Protein AF-A0A5I4AJ35-F1 (afdb_monomer_lite)

pLDDT: mean 88.19, std 8.33, range [56.94, 96.25]

Structure (mmCIF, N/CA/C/O backbone):
data_AF-A0A5I4AJ35-F1
#
_entry.id   AF-A0A5I4AJ35-F1
#
loop_
_atom_site.group_PDB
_atom_site.id
_atom_site.type_symbol
_atom_site.label_atom_id
_atom_site.label_alt_id
_atom_site.label_comp_id
_atom_site.label_asym_id
_atom_site.label_entity_id
_atom_site.label_seq_id
_atom_site.pdbx_PDB_ins_code
_atom_site.Cartn_x
_atom_site.Cartn_y
_atom_site.Cartn_z
_atom_site.occupancy
_atom_site.B_iso_or_equiv
_atom_site.auth_seq_id
_atom_site.auth_comp_id
_atom_site.auth_asym_id
_atom_site.auth_atom_id
_atom_site.pdbx_PDB_model_num
ATOM 1 N N . MET A 1 1 ? -23.442 -4.499 33.205 1.00 60.78 1 MET A N 1
ATOM 2 C CA . MET A 1 1 ? -22.347 -4.295 32.232 1.00 60.78 1 MET A CA 1
ATOM 3 C C . MET A 1 1 ? -21.844 -5.671 31.850 1.00 60.78 1 MET A C 1
ATOM 5 O O . MET A 1 1 ? -21.477 -6.418 32.746 1.00 60.78 1 MET A O 1
ATOM 9 N N . GLU A 1 2 ? -21.926 -6.041 30.575 1.00 73.88 2 GLU A N 1
ATOM 10 C CA . GLU A 1 2 ? -21.460 -7.349 30.102 1.00 73.88 2 GLU A CA 1
ATOM 11 C C . GLU A 1 2 ? -19.947 -7.489 30.340 1.00 73.88 2 GLU A C 1
ATOM 13 O O . GLU A 1 2 ? -19.214 -6.501 30.244 1.00 73.88 2 GLU A O 1
ATOM 18 N N . ALA A 1 3 ? -19.476 -8.694 30.680 1.00 74.56 3 ALA A N 1
ATOM 19 C CA . ALA A 1 3 ? -18.090 -8.955 31.090 1.00 74.56 3 ALA A CA 1
ATOM 20 C C . ALA A 1 3 ? -17.041 -8.422 30.091 1.00 74.56 3 ALA A C 1
ATOM 22 O O . ALA A 1 3 ? -15.977 -7.951 30.495 1.00 74.56 3 ALA A O 1
ATOM 23 N N . TYR A 1 4 ? -17.380 -8.413 28.799 1.00 72.06 4 TYR A N 1
ATOM 24 C CA . TYR A 1 4 ? -16.558 -7.841 27.734 1.00 72.06 4 TYR A CA 1
ATOM 25 C C . TYR A 1 4 ? -16.294 -6.337 27.926 1.00 72.06 4 TYR A C 1
ATOM 27 O O . TYR A 1 4 ? -15.150 -5.892 27.855 1.00 72.06 4 TYR A O 1
ATOM 35 N N . GLY A 1 5 ? -17.328 -5.558 28.259 1.00 76.31 5 GLY A N 1
ATOM 36 C CA . GLY A 1 5 ? -17.201 -4.115 28.491 1.00 76.31 5 GLY A CA 1
ATOM 37 C C . GLY A 1 5 ? -16.409 -3.765 29.756 1.00 76.31 5 GLY A C 1
ATOM 38 O O . GLY A 1 5 ? -15.786 -2.706 29.826 1.00 76.31 5 GLY A O 1
ATOM 39 N N . ILE A 1 6 ? -16.394 -4.663 30.748 1.00 80.50 6 ILE A N 1
ATOM 40 C CA . ILE A 1 6 ? -15.582 -4.517 31.965 1.00 80.50 6 ILE A CA 1
ATOM 41 C C . ILE A 1 6 ? -14.099 -4.735 31.639 1.00 80.50 6 ILE A C 1
ATOM 43 O O . ILE A 1 6 ? -13.262 -3.932 32.048 1.00 80.50 6 ILE A O 1
ATOM 47 N N . LEU A 1 7 ? -13.771 -5.770 30.858 1.00 84.12 7 LEU A N 1
ATOM 48 C CA . LEU A 1 7 ? -12.395 -6.072 30.460 1.00 84.12 7 LEU A CA 1
ATOM 49 C C . LEU A 1 7 ? -11.767 -4.924 29.657 1.00 84.12 7 LEU A C 1
ATOM 51 O O . LEU A 1 7 ? -10.677 -4.467 29.991 1.00 84.12 7 LEU A O 1
ATOM 55 N N . THR A 1 8 ? -12.465 -4.411 28.641 1.00 86.25 8 THR A N 1
ATOM 56 C CA . THR A 1 8 ? -11.938 -3.328 27.796 1.00 86.25 8 THR A CA 1
ATOM 57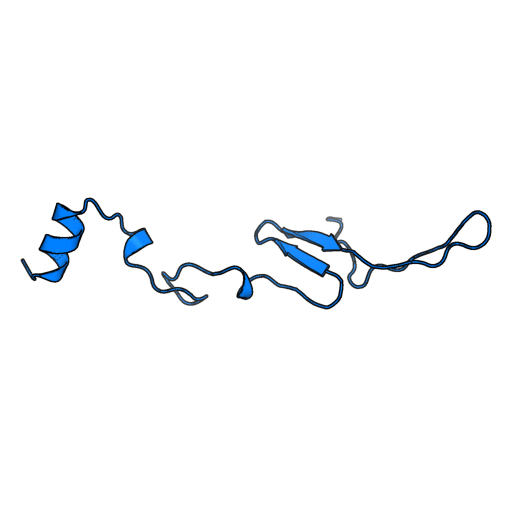 C C . THR A 1 8 ? -11.716 -2.039 28.583 1.00 86.25 8 THR A C 1
ATOM 59 O O . THR A 1 8 ? -10.722 -1.355 28.361 1.00 86.25 8 THR A O 1
ATOM 62 N N . LYS A 1 9 ? -12.604 -1.724 29.538 1.00 84.50 9 LYS A N 1
ATOM 63 C CA . LYS A 1 9 ? -12.471 -0.544 30.403 1.00 84.50 9 LYS A CA 1
ATOM 64 C C . LYS A 1 9 ? -11.311 -0.687 31.388 1.00 84.50 9 LYS A C 1
ATOM 66 O O . LYS A 1 9 ? -10.525 0.244 31.527 1.00 84.50 9 LYS A O 1
ATOM 71 N N . ASN A 1 10 ? -11.186 -1.844 32.040 1.00 88.62 10 ASN A N 1
ATOM 72 C CA . ASN A 1 10 ? -10.127 -2.105 33.019 1.00 88.62 10 ASN A CA 1
ATOM 73 C C . ASN A 1 10 ? -8.731 -2.114 32.381 1.00 88.62 10 ASN A C 1
ATOM 75 O O . ASN A 1 10 ? -7.767 -1.705 33.017 1.00 88.62 10 ASN A O 1
ATOM 79 N N . LEU A 1 11 ? -8.635 -2.556 31.125 1.00 91.19 11 LEU A N 1
ATOM 80 C CA . LEU A 1 11 ? -7.396 -2.560 30.346 1.00 91.19 11 LEU A CA 1
ATOM 81 C C . LEU A 1 11 ?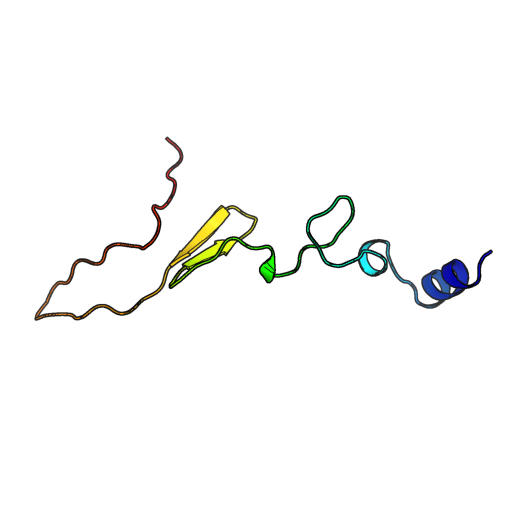 -7.136 -1.241 29.594 1.00 91.19 11 LEU A C 1
ATOM 83 O O . LEU A 1 11 ? -6.115 -1.123 28.923 1.00 91.19 11 LEU A O 1
ATOM 87 N N . GLY A 1 12 ? -8.045 -0.261 29.666 1.00 92.38 12 GLY A N 1
ATOM 88 C CA . GLY A 1 12 ? -7.903 1.017 28.960 1.00 92.38 12 GLY A CA 1
ATOM 89 C C . GLY A 1 12 ? -7.891 0.890 27.431 1.00 92.38 12 GLY A C 1
ATOM 90 O O . GLY A 1 12 ? -7.249 1.688 26.751 1.00 92.38 12 GLY A O 1
ATOM 91 N N . LEU A 1 13 ? -8.569 -0.118 26.873 1.00 92.69 13 LEU A N 1
ATOM 92 C CA . LEU A 1 13 ? -8.583 -0.373 25.433 1.00 92.69 13 LEU A CA 1
ATOM 93 C C . LEU A 1 13 ? -9.490 0.624 24.701 1.00 92.69 13 LEU A C 1
ATOM 95 O O . LEU A 1 13 ? -10.673 0.757 25.016 1.00 92.69 13 LEU A O 1
ATOM 99 N N . GLY A 1 14 ? -8.938 1.286 23.683 1.00 90.56 14 GLY A N 1
ATOM 100 C CA . GLY A 1 14 ? -9.692 2.157 22.780 1.00 90.56 14 GLY A CA 1
ATOM 101 C C . GLY A 1 14 ? -10.475 1.393 21.704 1.00 90.56 14 GLY A C 1
ATOM 102 O O . GLY A 1 14 ? -10.309 0.188 21.518 1.00 90.56 14 GLY A O 1
ATOM 103 N N . GLU A 1 15 ? -11.297 2.112 20.934 1.00 91.06 15 GLU A N 1
ATOM 104 C CA . GLU A 1 15 ? -12.168 1.528 19.898 1.00 91.06 15 GLU A CA 1
ATOM 105 C C . GLU A 1 15 ? -11.418 0.724 18.829 1.00 91.06 15 GLU A C 1
ATOM 107 O O . GLU A 1 15 ? -11.916 -0.302 18.373 1.00 91.06 15 GLU A O 1
ATOM 112 N N . ALA A 1 16 ? -10.206 1.146 18.456 1.00 92.31 16 ALA A N 1
ATOM 113 C CA . ALA A 1 16 ? -9.388 0.448 17.465 1.00 92.31 16 ALA A CA 1
ATOM 114 C C . ALA A 1 16 ? -8.994 -0.971 17.911 1.00 92.31 16 ALA A C 1
ATOM 116 O O . ALA A 1 16 ? -9.021 -1.890 17.100 1.00 92.31 16 ALA A O 1
ATOM 117 N N . ALA A 1 17 ? -8.705 -1.176 19.201 1.00 91.75 17 ALA A N 1
ATOM 118 C CA . ALA A 1 17 ? -8.274 -2.472 19.737 1.00 91.75 17 ALA A CA 1
ATOM 119 C C . ALA A 1 17 ? -9.370 -3.554 19.683 1.00 91.75 17 ALA A C 1
ATOM 121 O O . ALA A 1 17 ? -9.090 -4.728 19.901 1.00 91.75 17 ALA A O 1
ATOM 122 N N . LYS A 1 18 ? -10.618 -3.160 19.402 1.00 90.00 18 LYS A N 1
ATOM 123 C CA . LYS A 1 18 ? -11.778 -4.051 19.289 1.00 90.00 18 LYS A CA 1
ATOM 124 C C . LYS A 1 18 ? -12.129 -4.397 17.837 1.00 90.00 18 LYS A C 1
ATOM 126 O O . LYS A 1 18 ? -13.057 -5.168 17.611 1.00 90.00 18 LYS A O 1
ATOM 131 N N . ARG A 1 19 ? -11.452 -3.798 16.851 1.00 95.00 19 ARG A N 1
ATOM 132 C CA . ARG A 1 19 ? -11.766 -3.978 15.426 1.00 95.00 19 ARG A CA 1
ATOM 133 C C . ARG A 1 19 ? -11.068 -5.213 14.866 1.00 95.00 19 ARG A C 1
ATOM 135 O O . ARG A 1 19 ? -9.898 -5.454 15.145 1.00 95.00 19 ARG A O 1
ATOM 142 N N . ASN A 1 20 ? -11.785 -5.956 14.027 1.00 95.56 20 ASN A N 1
ATOM 143 C CA . ASN A 1 20 ? -11.216 -7.075 13.281 1.00 95.56 20 ASN A CA 1
ATOM 144 C C . ASN A 1 20 ? -10.260 -6.573 12.191 1.00 95.56 20 ASN A C 1
ATOM 146 O O . ASN A 1 20 ? -10.447 -5.480 11.648 1.00 95.56 20 ASN A O 1
ATOM 150 N N . VAL A 1 21 ? -9.276 -7.403 11.845 1.00 95.88 21 VAL A N 1
ATOM 151 C CA . VAL A 1 21 ? -8.409 -7.166 10.687 1.00 95.88 21 VAL A CA 1
ATOM 152 C C . VAL A 1 21 ? -9.177 -7.471 9.397 1.00 95.88 21 VAL A C 1
ATOM 154 O O . VAL A 1 21 ? -9.841 -8.504 9.310 1.00 95.88 21 VAL A O 1
ATOM 157 N N . GLY A 1 22 ? -9.102 -6.572 8.413 1.00 94.50 22 GLY A N 1
ATOM 158 C CA . GLY A 1 22 ? -9.726 -6.727 7.094 1.00 94.50 22 GLY A CA 1
ATOM 159 C C . GLY A 1 22 ? -10.102 -5.393 6.438 1.00 94.50 22 GLY A C 1
ATOM 160 O O . GLY A 1 22 ? -9.781 -4.321 6.950 1.00 94.50 22 GLY A O 1
ATOM 161 N N . THR A 1 23 ? -10.778 -5.455 5.288 1.00 93.44 23 THR A N 1
ATOM 162 C CA . THR A 1 23 ? -11.143 -4.282 4.465 1.00 93.44 23 THR A CA 1
ATOM 163 C C . THR A 1 23 ? -12.635 -3.934 4.497 1.00 93.44 23 THR A C 1
ATOM 165 O O . THR A 1 23 ? -13.079 -3.069 3.744 1.00 93.44 23 THR A O 1
ATOM 168 N N . GLY A 1 24 ? -13.426 -4.625 5.319 1.00 94.50 24 GLY A N 1
ATOM 169 C CA . GLY A 1 24 ? -14.842 -4.338 5.525 1.00 94.50 24 GLY A CA 1
ATOM 170 C C . GLY A 1 24 ? -15.080 -3.075 6.355 1.00 94.50 24 GLY A C 1
ATOM 171 O O . GLY A 1 24 ? -14.159 -2.472 6.912 1.00 94.50 24 GLY A O 1
ATOM 172 N N . GLU A 1 25 ? -16.346 -2.676 6.462 1.00 95.81 25 GLU A N 1
ATOM 173 C CA . GLU A 1 25 ? -16.736 -1.527 7.278 1.00 95.81 25 GLU A CA 1
ATOM 174 C C . GLU A 1 25 ? -16.284 -1.709 8.740 1.00 95.81 25 GLU A C 1
ATOM 176 O O . GLU A 1 25 ? -16.429 -2.782 9.325 1.00 95.81 25 GLU A O 1
ATOM 181 N N . ASN A 1 26 ? -15.720 -0.652 9.334 1.00 94.56 26 ASN A N 1
ATOM 182 C CA . ASN A 1 26 ? -15.199 -0.642 10.707 1.00 94.56 26 ASN A CA 1
ATOM 183 C C . ASN A 1 26 ? -14.077 -1.662 11.010 1.00 94.56 26 ASN A C 1
ATOM 185 O O . ASN A 1 26 ? -13.787 -1.908 12.182 1.00 94.56 26 ASN A O 1
ATOM 189 N N . GLN A 1 27 ? -13.398 -2.207 9.996 1.00 95.94 27 GLN A N 1
ATOM 190 C CA . GLN A 1 27 ? -12.195 -3.031 10.165 1.00 95.94 27 GLN A CA 1
ATOM 191 C C . GLN A 1 27 ? -10.902 -2.203 10.098 1.00 95.94 27 GLN A C 1
ATOM 193 O O . GLN A 1 27 ? -10.904 -1.037 9.694 1.00 95.94 27 GLN A O 1
ATOM 198 N N . ILE A 1 28 ? -9.793 -2.798 10.545 1.00 94.81 28 ILE A N 1
ATOM 199 C CA . ILE A 1 28 ? -8.442 -2.245 10.380 1.00 94.81 28 ILE A CA 1
ATOM 200 C C . ILE A 1 28 ? -7.733 -3.072 9.298 1.00 94.81 28 ILE A C 1
ATOM 202 O O . ILE A 1 28 ? -7.537 -4.269 9.506 1.00 94.81 28 ILE A O 1
ATOM 206 N N . PRO A 1 29 ? -7.340 -2.484 8.157 1.00 93.69 29 PRO A N 1
ATOM 207 C CA . PRO A 1 29 ? -6.634 -3.229 7.123 1.00 93.69 29 PRO A CA 1
ATOM 208 C C . PRO A 1 29 ? -5.233 -3.610 7.603 1.00 93.69 29 PRO A C 1
ATOM 210 O O . PRO A 1 29 ? -4.534 -2.801 8.219 1.00 93.69 29 PRO A O 1
ATOM 213 N N . ASP A 1 30 ? -4.809 -4.832 7.294 1.00 93.94 30 ASP A N 1
ATOM 214 C CA . ASP A 1 30 ? -3.404 -5.214 7.408 1.00 93.94 30 ASP A CA 1
ATOM 215 C C . ASP A 1 30 ? -2.622 -4.836 6.140 1.00 93.94 30 ASP A C 1
ATOM 217 O O . ASP A 1 30 ? -3.153 -4.288 5.170 1.00 93.94 30 ASP A O 1
ATOM 221 N N . MET A 1 31 ? -1.330 -5.156 6.135 1.00 90.31 31 MET A N 1
ATOM 222 C CA . MET A 1 31 ? -0.453 -4.871 5.002 1.00 90.31 31 MET A CA 1
ATOM 223 C C . MET A 1 31 ? -0.799 -5.689 3.746 1.00 90.31 31 MET A C 1
ATOM 225 O O . MET A 1 31 ? -0.462 -5.259 2.646 1.00 90.31 31 MET A O 1
ATOM 229 N N . THR A 1 32 ? -1.502 -6.824 3.872 1.00 88.81 32 THR A N 1
ATOM 230 C CA . THR A 1 32 ? -1.957 -7.619 2.713 1.00 88.81 32 THR A CA 1
ATOM 231 C C . THR A 1 32 ? -3.073 -6.922 1.940 1.00 88.81 32 THR A C 1
ATOM 233 O O . THR A 1 32 ? -3.278 -7.189 0.759 1.00 88.81 32 THR A O 1
ATOM 236 N N . SER A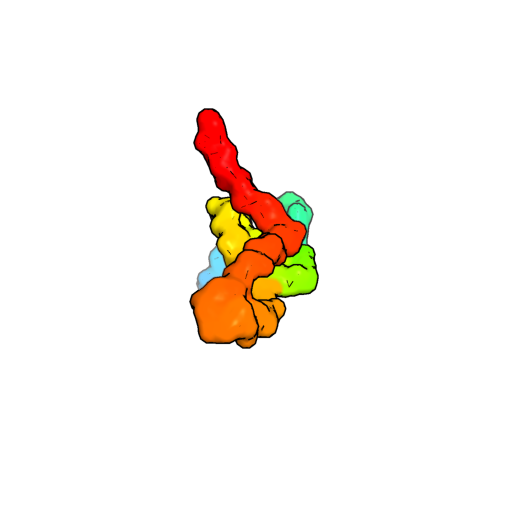 1 33 ? -3.744 -5.963 2.580 1.00 91.00 33 SER A N 1
ATOM 237 C CA . SER A 1 33 ? -4.757 -5.117 1.950 1.00 91.00 33 SER A CA 1
ATOM 238 C C . SER A 1 33 ? -4.155 -4.056 1.016 1.00 91.00 33 SER A C 1
ATOM 240 O O . SER A 1 33 ? -4.892 -3.346 0.329 1.00 91.00 33 SER A O 1
ATOM 242 N N . PHE A 1 34 ? -2.828 -3.888 0.999 1.00 92.25 34 PHE A N 1
ATOM 243 C CA . PHE A 1 34 ? -2.168 -2.913 0.133 1.00 92.25 34 PHE A CA 1
ATOM 244 C C . PHE A 1 34 ? -1.978 -3.499 -1.266 1.00 92.25 34 PHE A C 1
ATOM 246 O O . PHE A 1 34 ? -1.525 -4.632 -1.432 1.00 92.25 34 PHE A O 1
ATOM 253 N N . ALA A 1 35 ? -2.280 -2.702 -2.294 1.00 93.25 35 ALA A N 1
ATOM 254 C CA . ALA A 1 35 ? -2.057 -3.119 -3.672 1.00 93.25 35 ALA A CA 1
ATOM 255 C C . ALA A 1 35 ? -0.559 -3.373 -3.900 1.00 93.25 35 ALA A C 1
ATOM 257 O O . ALA A 1 35 ? 0.279 -2.511 -3.626 1.00 93.25 35 ALA A O 1
ATOM 258 N N . SER A 1 36 ? -0.225 -4.560 -4.387 1.00 95.06 36 SER A N 1
ATOM 259 C CA . SER A 1 36 ? 1.149 -5.005 -4.591 1.00 95.06 36 SER A CA 1
ATOM 260 C C . SER A 1 36 ? 1.222 -6.025 -5.720 1.00 95.06 36 SER A C 1
ATOM 262 O O . SER A 1 36 ? 0.203 -6.543 -6.182 1.00 95.06 36 SER A O 1
ATOM 264 N N . GLY A 1 37 ? 2.438 -6.286 -6.183 1.00 94.69 37 GLY A N 1
ATOM 265 C CA . GLY A 1 37 ? 2.740 -7.317 -7.162 1.00 94.69 37 GLY A CA 1
ATOM 266 C C . GLY A 1 37 ? 4.246 -7.484 -7.311 1.00 94.69 37 GLY A C 1
ATOM 267 O O . GLY A 1 37 ? 5.031 -6.921 -6.544 1.00 94.69 37 GLY A O 1
ATOM 268 N N . ASP A 1 38 ? 4.665 -8.247 -8.313 1.00 94.81 38 ASP A N 1
ATOM 269 C CA . ASP A 1 38 ? 6.083 -8.521 -8.527 1.00 94.81 38 ASP A CA 1
ATOM 270 C C . ASP A 1 38 ? 6.874 -7.231 -8.783 1.00 94.81 38 ASP A C 1
ATOM 272 O O . ASP A 1 38 ? 6.685 -6.529 -9.781 1.00 94.81 38 ASP A O 1
ATOM 276 N N . GLY A 1 39 ? 7.775 -6.913 -7.850 1.00 94.31 39 GLY A N 1
ATOM 277 C CA . GLY A 1 39 ? 8.641 -5.740 -7.932 1.00 94.31 39 GLY A CA 1
ATOM 278 C C . GLY A 1 39 ? 7.955 -4.409 -7.621 1.00 94.31 39 GLY A C 1
ATOM 279 O O . GLY A 1 39 ? 8.517 -3.364 -7.948 1.00 94.31 39 GLY A O 1
ATOM 280 N N . TRP A 1 40 ? 6.767 -4.393 -7.005 1.00 96.06 40 TRP A N 1
ATOM 281 C CA . TRP A 1 40 ? 6.138 -3.136 -6.593 1.00 96.06 40 TRP A CA 1
ATOM 282 C C . TRP A 1 40 ? 5.137 -3.268 -5.438 1.00 96.06 40 TRP A C 1
ATOM 284 O O . TRP A 1 40 ? 4.510 -4.300 -5.216 1.00 96.06 40 TRP A O 1
ATOM 294 N N . MET A 1 41 ? 4.933 -2.157 -4.731 1.00 95.38 41 MET A N 1
ATOM 295 C CA . MET A 1 41 ? 3.822 -1.973 -3.797 1.00 95.38 41 MET A CA 1
ATOM 296 C C . MET A 1 41 ? 3.307 -0.533 -3.829 1.00 95.38 41 MET A C 1
ATOM 298 O O . MET A 1 41 ? 4.056 0.407 -4.115 1.00 95.38 41 MET A O 1
ATOM 302 N N . LYS A 1 42 ? 2.023 -0.349 -3.514 1.00 94.31 42 LYS A N 1
ATOM 303 C CA . LYS A 1 42 ? 1.361 0.952 -3.413 1.00 94.31 42 LYS A CA 1
ATOM 304 C C . LYS A 1 42 ? 0.826 1.162 -2.003 1.00 94.31 42 LYS A C 1
ATOM 306 O O . LYS A 1 42 ? -0.006 0.405 -1.511 1.00 94.31 42 LYS A O 1
ATOM 311 N N . LEU A 1 43 ? 1.288 2.234 -1.372 1.00 92.12 43 LEU A N 1
ATOM 312 C CA . LEU A 1 43 ? 0.830 2.648 -0.056 1.00 92.12 43 LEU A CA 1
ATOM 313 C C . LEU A 1 43 ? -0.592 3.233 -0.133 1.00 92.12 43 LEU A C 1
ATOM 315 O O . LEU A 1 43 ? -0.952 3.834 -1.152 1.00 92.12 43 LEU A O 1
ATOM 319 N N . PRO A 1 44 ? -1.379 3.163 0.958 1.00 89.81 44 PRO A N 1
ATOM 320 C CA . PRO A 1 44 ? -2.729 3.736 1.011 1.00 89.81 44 PRO A CA 1
ATOM 321 C C . PRO A 1 44 ? -2.790 5.239 0.702 1.00 89.81 44 PRO A C 1
ATOM 323 O O . PRO A 1 44 ? -3.798 5.733 0.213 1.00 89.81 44 PRO A O 1
ATOM 326 N N . ASN A 1 45 ? -1.694 5.970 0.930 1.00 90.81 45 ASN A N 1
ATOM 327 C CA . ASN A 1 45 ? -1.567 7.392 0.585 1.00 90.81 45 ASN A CA 1
ATOM 328 C C . ASN A 1 45 ? -1.229 7.647 -0.900 1.00 90.81 45 ASN A C 1
ATOM 330 O O . ASN A 1 45 ? -0.873 8.765 -1.269 1.00 90.81 45 ASN A O 1
ATOM 334 N N . GLY A 1 46 ? -1.275 6.613 -1.742 1.00 90.00 46 GLY A N 1
ATOM 335 C CA . GLY A 1 46 ? -1.041 6.696 -3.180 1.00 90.00 46 GLY A CA 1
ATOM 336 C C . GLY A 1 46 ? 0.423 6.622 -3.614 1.00 90.00 46 GLY A C 1
ATOM 337 O O . GLY A 1 46 ? 0.672 6.541 -4.816 1.00 90.00 46 GLY A O 1
ATOM 338 N N . LYS A 1 47 ? 1.394 6.608 -2.690 1.00 91.75 47 LYS A N 1
ATOM 339 C CA . LYS A 1 47 ? 2.820 6.472 -3.035 1.00 91.75 47 LYS A CA 1
ATOM 340 C C . LYS A 1 47 ? 3.114 5.069 -3.562 1.00 91.75 47 LYS A C 1
ATOM 342 O O . LYS A 1 47 ? 2.666 4.085 -2.982 1.00 91.75 47 LYS A O 1
ATOM 347 N N . ILE A 1 48 ? 3.901 4.987 -4.629 1.00 94.88 48 ILE A N 1
ATOM 348 C CA . ILE A 1 48 ? 4.304 3.727 -5.256 1.00 94.88 48 ILE A CA 1
ATOM 349 C C . ILE A 1 48 ? 5.807 3.524 -5.034 1.00 94.88 48 ILE A C 1
ATOM 351 O O . ILE A 1 48 ? 6.596 4.423 -5.321 1.00 94.88 48 ILE A O 1
ATOM 355 N N . LEU A 1 49 ? 6.190 2.339 -4.558 1.00 94.69 49 LEU A N 1
ATOM 356 C CA . LEU A 1 49 ? 7.567 1.849 -4.538 1.00 94.69 49 LEU A CA 1
ATOM 357 C C . LEU A 1 49 ? 7.700 0.762 -5.609 1.00 94.69 49 LEU A C 1
ATOM 359 O O . LEU A 1 49 ? 6.928 -0.193 -5.593 1.00 94.69 49 LEU A O 1
ATOM 363 N N . GLN A 1 50 ? 8.671 0.896 -6.515 1.00 96.25 50 GLN A N 1
ATOM 364 C CA . GLN A 1 50 ? 8.998 -0.125 -7.516 1.00 96.25 50 GLN A CA 1
ATOM 365 C C . GLN A 1 50 ? 10.480 -0.479 -7.427 1.00 96.25 50 GLN A C 1
AT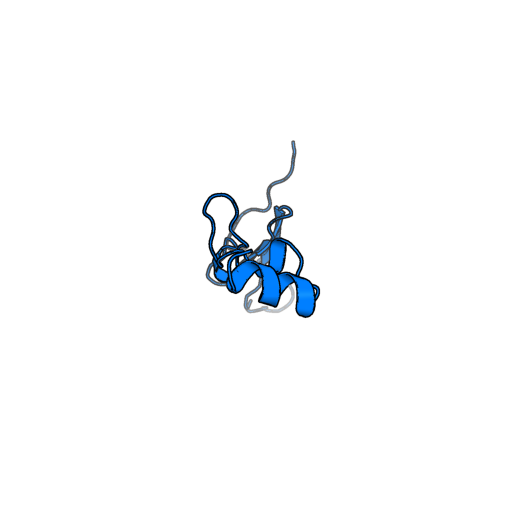OM 367 O O . GLN A 1 50 ? 11.320 0.404 -7.250 1.00 96.25 50 GLN A O 1
ATOM 372 N N . TYR A 1 51 ? 10.797 -1.764 -7.531 1.00 94.06 51 TYR A N 1
ATOM 373 C CA . TYR A 1 51 ? 12.143 -2.308 -7.401 1.00 94.06 51 TYR A CA 1
ATOM 374 C C . TYR A 1 51 ? 12.332 -3.515 -8.321 1.00 94.06 51 TYR A C 1
ATOM 376 O O . TYR A 1 51 ? 11.395 -4.228 -8.664 1.00 94.06 51 TYR A O 1
ATOM 384 N N . GLY A 1 52 ? 13.575 -3.758 -8.719 1.00 92.12 52 GLY A N 1
ATOM 385 C CA . GLY A 1 52 ? 13.921 -4.845 -9.624 1.00 92.12 52 GLY A CA 1
ATOM 386 C C . GLY A 1 52 ? 15.422 -4.914 -9.858 1.00 92.12 52 GLY A C 1
ATOM 387 O O . GLY A 1 52 ? 16.201 -4.210 -9.215 1.00 92.12 52 GLY A O 1
ATOM 388 N N . ARG A 1 53 ? 15.831 -5.776 -10.786 1.00 88.75 53 ARG A N 1
ATOM 389 C CA . ARG A 1 53 ? 17.225 -5.917 -11.216 1.00 88.75 53 ARG A CA 1
ATOM 390 C C . ARG A 1 53 ? 17.333 -5.501 -12.677 1.00 88.75 53 ARG A C 1
ATOM 392 O O . ARG A 1 53 ? 16.487 -5.874 -13.484 1.00 88.75 53 ARG A O 1
ATOM 399 N N . GLY A 1 54 ? 18.367 -4.737 -13.001 1.00 85.31 54 GLY A N 1
ATOM 400 C CA . GLY A 1 54 ? 18.717 -4.373 -14.370 1.00 85.31 54 GLY A CA 1
ATOM 401 C C . GLY A 1 54 ? 20.139 -4.815 -14.673 1.00 85.31 54 GLY A C 1
ATOM 402 O O . GLY A 1 54 ? 21.021 -4.667 -13.828 1.00 85.31 54 GLY A O 1
ATOM 403 N N . ALA A 1 55 ? 20.358 -5.362 -15.866 1.00 85.31 55 ALA A N 1
ATOM 404 C CA . ALA A 1 55 ? 21.704 -5.534 -16.392 1.00 85.31 55 ALA A CA 1
ATOM 405 C C . ALA A 1 55 ? 22.184 -4.189 -16.953 1.00 85.31 55 ALA A C 1
ATOM 407 O O . ALA A 1 55 ? 21.429 -3.488 -17.629 1.00 85.31 55 ALA A O 1
ATOM 408 N N . ILE A 1 56 ? 23.432 -3.825 -16.663 1.00 82.25 56 ILE A N 1
ATOM 409 C CA . ILE A 1 56 ? 24.062 -2.609 -17.187 1.00 82.25 56 ILE A CA 1
ATOM 410 C C . ILE A 1 56 ? 25.164 -3.031 -18.158 1.00 82.25 56 ILE A C 1
ATOM 412 O O . ILE A 1 56 ? 25.997 -3.874 -17.825 1.00 82.25 56 ILE A O 1
ATOM 416 N N . THR A 1 57 ? 25.171 -2.477 -19.371 1.00 75.06 57 THR A N 1
ATOM 417 C CA . THR A 1 57 ? 26.202 -2.749 -20.384 1.00 75.06 57 THR A CA 1
ATOM 418 C C . THR A 1 57 ? 26.429 -1.508 -21.249 1.00 75.06 57 THR A C 1
ATOM 420 O O . THR A 1 57 ? 25.478 -1.016 -21.844 1.00 75.06 57 THR A O 1
ATOM 423 N N . PRO A 1 58 ? 27.662 -1.003 -21.416 1.00 77.81 58 PRO A N 1
ATOM 424 C CA . PRO A 1 58 ? 28.694 -0.746 -20.412 1.00 77.81 58 PRO A CA 1
ATOM 425 C C . PRO A 1 58 ? 28.490 0.580 -19.642 1.00 77.81 58 PRO A C 1
ATOM 427 O O . PRO A 1 58 ? 29.214 0.832 -18.685 1.00 77.81 58 PRO A O 1
ATOM 430 N N . THR A 1 59 ? 27.527 1.429 -20.016 1.00 77.25 59 THR A N 1
ATOM 431 C CA . THR A 1 59 ? 27.397 2.783 -19.430 1.00 77.25 59 THR A CA 1
ATOM 432 C C . THR A 1 59 ? 25.967 3.246 -19.184 1.00 77.25 59 THR A C 1
ATOM 434 O O . THR A 1 59 ? 25.748 4.020 -18.257 1.00 77.25 59 THR A O 1
ATOM 437 N N . LEU A 1 60 ? 24.984 2.776 -19.956 1.00 83.75 60 LEU A N 1
ATOM 438 C CA . LEU A 1 60 ? 23.576 3.132 -19.774 1.00 83.75 60 LEU A CA 1
ATOM 439 C C . LEU A 1 60 ? 22.687 1.910 -19.991 1.00 83.75 60 LEU A C 1
ATOM 441 O O . LEU A 1 60 ? 22.941 1.090 -20.868 1.00 83.75 60 LEU A O 1
ATOM 445 N N . SER A 1 61 ? 21.639 1.803 -19.181 1.00 84.94 61 SER A N 1
ATOM 446 C CA . SER A 1 61 ? 20.593 0.796 -19.322 1.00 84.94 61 SER A CA 1
ATOM 447 C C . SER A 1 61 ? 19.245 1.454 -19.071 1.00 84.94 61 SER A C 1
ATOM 449 O O . SER A 1 61 ? 19.100 2.254 -18.142 1.00 84.94 61 SER A O 1
ATOM 451 N N . THR A 1 62 ? 18.272 1.149 -19.921 1.00 87.56 62 THR A N 1
ATOM 452 C CA . THR A 1 62 ? 16.900 1.629 -19.776 1.00 87.56 62 THR A CA 1
ATOM 453 C C . THR A 1 62 ? 16.069 0.537 -19.129 1.00 87.56 62 THR A C 1
ATOM 455 O O . THR A 1 62 ? 15.973 -0.571 -19.647 1.00 87.56 62 THR A O 1
ATOM 458 N N . GLN A 1 63 ? 15.426 0.874 -18.014 1.00 87.31 63 GLN A N 1
ATOM 459 C CA . GLN A 1 63 ? 14.534 -0.026 -17.296 1.00 87.31 63 GLN A CA 1
ATOM 460 C C . GLN A 1 63 ? 13.098 0.475 -17.418 1.00 87.31 63 GLN A C 1
ATOM 462 O O . GLN A 1 63 ? 12.832 1.667 -17.262 1.00 87.31 63 GLN A O 1
ATOM 467 N N . THR A 1 64 ? 12.173 -0.450 -17.669 1.00 89.69 64 THR A N 1
ATOM 468 C CA . THR A 1 64 ? 10.736 -0.168 -17.627 1.00 89.69 64 THR A CA 1
ATOM 469 C C . THR A 1 64 ? 10.200 -0.589 -16.266 1.00 89.69 64 THR A C 1
ATOM 471 O O . THR A 1 64 ? 10.439 -1.711 -15.824 1.00 89.69 64 THR A O 1
ATOM 474 N N . PHE A 1 65 ? 9.499 0.317 -15.592 1.00 91.50 65 PHE A N 1
ATOM 475 C CA . PHE A 1 65 ? 8.818 0.022 -14.338 1.00 91.50 65 PHE A CA 1
ATOM 476 C C . PHE A 1 65 ? 7.555 -0.816 -14.587 1.00 91.50 65 PHE A C 1
ATOM 478 O O . PHE A 1 65 ? 6.844 -0.572 -15.560 1.00 91.50 65 PHE A O 1
ATOM 485 N N . THR A 1 66 ? 7.277 -1.786 -13.709 1.00 92.25 66 THR A N 1
ATOM 486 C CA . THR A 1 66 ? 6.162 -2.741 -13.852 1.00 92.25 66 THR A CA 1
ATOM 487 C C . THR A 1 66 ? 4.803 -2.049 -13.941 1.00 92.25 66 THR A C 1
ATOM 489 O O . THR A 1 66 ? 3.930 -2.501 -14.678 1.00 92.25 66 THR A O 1
ATOM 492 N N . ILE A 1 67 ? 4.621 -0.942 -13.215 1.00 92.75 67 ILE A N 1
ATOM 493 C CA . ILE A 1 67 ? 3.404 -0.130 -13.270 1.00 92.75 67 ILE A CA 1
ATOM 494 C C . ILE A 1 67 ? 3.723 1.344 -13.566 1.00 92.75 67 ILE A C 1
ATOM 496 O O . ILE A 1 67 ? 4.779 1.847 -13.170 1.00 9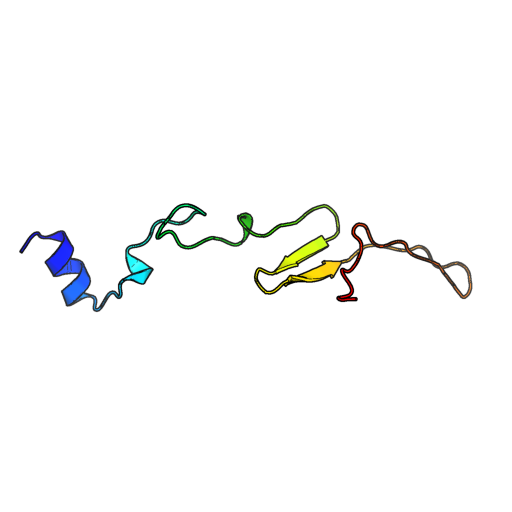2.75 67 ILE A O 1
ATOM 500 N N . PRO A 1 68 ? 2.824 2.082 -14.240 1.00 90.25 68 PRO A N 1
ATOM 501 C CA . PRO A 1 68 ? 3.019 3.506 -14.472 1.00 90.25 68 PRO A CA 1
ATOM 502 C C . PRO A 1 68 ? 2.876 4.304 -13.170 1.00 90.25 68 PRO A C 1
ATOM 504 O O . PRO A 1 68 ? 2.000 4.038 -12.343 1.00 90.25 68 PRO A O 1
ATOM 507 N N . PHE A 1 69 ? 3.696 5.344 -13.013 1.00 88.69 69 PHE A N 1
ATOM 508 C CA . PHE A 1 69 ? 3.422 6.379 -12.021 1.00 88.69 69 PHE A CA 1
ATOM 509 C C . PHE A 1 69 ? 2.287 7.267 -12.536 1.00 88.69 69 PHE A C 1
ATOM 511 O O . PHE A 1 69 ? 2.348 7.781 -13.652 1.00 88.69 69 PHE A O 1
ATOM 518 N N . ILE A 1 70 ? 1.248 7.452 -11.722 1.00 80.12 70 ILE A N 1
ATOM 519 C CA . ILE A 1 70 ? 0.175 8.396 -12.039 1.00 80.12 70 ILE A CA 1
ATOM 520 C C . ILE A 1 70 ? 0.724 9.804 -11.807 1.00 80.12 70 ILE A C 1
ATOM 522 O O . ILE A 1 70 ? 1.046 10.170 -10.677 1.00 80.12 70 ILE A O 1
ATOM 526 N N . VAL A 1 71 ? 0.823 10.588 -12.876 1.00 75.81 71 VAL A N 1
ATOM 527 C CA . VAL A 1 71 ? 0.994 12.040 -12.802 1.00 75.81 71 VAL A CA 1
ATOM 528 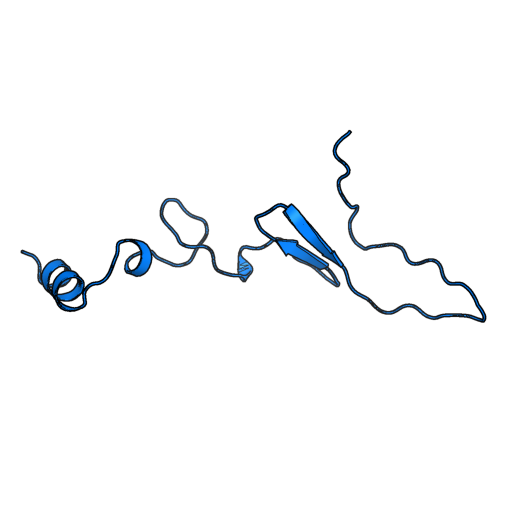C C . VAL A 1 71 ? -0.389 12.676 -12.849 1.00 75.81 71 VAL A C 1
ATOM 530 O O . VAL A 1 71 ? -1.165 12.413 -13.768 1.00 75.81 71 VAL A O 1
ATOM 533 N N . TRP A 1 72 ? -0.717 13.476 -11.836 1.00 66.88 72 TRP A N 1
ATOM 534 C CA . TRP A 1 72 ? -1.902 14.328 -11.885 1.00 66.88 72 TRP A CA 1
ATOM 535 C C . TRP A 1 72 ? -1.689 15.334 -13.021 1.00 66.88 72 TRP A C 1
ATOM 537 O O . TRP A 1 72 ? -0.688 16.053 -13.008 1.00 66.88 72 TRP A O 1
ATOM 547 N N . ARG A 1 73 ? -2.559 15.304 -14.034 1.00 56.94 73 ARG A N 1
ATOM 548 C CA . ARG A 1 73 ? -2.558 16.290 -15.119 1.00 56.94 73 ARG A CA 1
ATOM 549 C C . ARG A 1 73 ? -3.328 17.535 -14.698 1.00 56.94 73 ARG A C 1
ATOM 551 O O . ARG A 1 73 ? -4.300 17.367 -13.929 1.00 56.94 73 ARG A O 1
#

Secondary structure (DSSP, 8-state):
--HHHHHHHHTT--GGGGPPBSSSTT-B--GGGS-EETTEEE-TTS-EEE-------TT------SS------

Foldseek 3Di:
DPPVVVVCVVVVNDLQVPADEDDDPRHDDDPVPWDDDVQWTADPVGDIGGGDDDDDPPHDDDDDTPDDRDDDD

Radius of gyration: 21.45 Å; chains: 1; bounding box: 51×25×53 Å

Sequence (73 aa):
MEAYGILTKNLGLGEAAKRNVGTGENQIPDMTSFASGDGWMKLPNGKILQYGRGAITPTLSTQTFTIPFIVWR

Organism: NCBI:txid165302